Protein AF-A0AAN8FL76-F1 (afdb_monomer)

Sequence (110 aa):
MSPMDFIDSLTLDAPRERVYRRVLKEKELKHMLKQTPSFRSGNKELFRSLDQNGIISYSEYIFLLTLITKSKSSFKIAFLMFDGDDNGKIDKNEFLLVCILVITLSCLHL

Solvent-accessible surface area (backbone atoms only — not comparable to full-atom values): 6835 Å² total; per-residue (Å²): 82,25,40,40,55,54,51,46,69,76,76,41,98,62,84,78,90,68,97,67,86,89,83,83,50,72,70,56,52,55,51,31,65,69,65,58,74,62,85,86,66,83,52,95,54,50,47,72,75,40,26,78,54,42,80,43,53,75,69,55,47,55,51,51,55,54,56,73,72,50,52,76,69,56,47,55,53,50,49,63,71,47,27,84,82,72,77,86,58,72,50,75,67,42,49,50,51,49,53,54,51,51,52,56,55,56,64,71,77,107

pLDDT: mean 82.65, std 11.13, range [40.94, 95.5]

Nearest PDB structures (foldseek):
  6agi-assembly1_A  TM=8.827E-01  e=4.655E-05  Homo sapiens
  6agj-assembly1_B-2  TM=9.012E-01  e=9.628E-05  Homo sapiens
  6agh-assembly1_A  TM=8.109E-01  e=2.248E-04  Homo sapiens
  6le5-assembly1_B  TM=7.933E-01  e=3.435E-04  Homo sapiens
  6xqn-assembly1_J  TM=7.642E-01  e=3.877E-04  Homo sapiens

Structure (mmCIF, N/CA/C/O backbone):
data_AF-A0AAN8FL76-F1
#
_entry.id   AF-A0AAN8FL76-F1
#
loop_
_atom_site.group_PDB
_atom_site.id
_atom_site.type_symbol
_atom_site.label_atom_id
_atom_site.label_alt_id
_atom_site.label_comp_id
_atom_site.label_asym_id
_atom_site.label_entity_id
_atom_site.label_seq_id
_atom_site.pdbx_PDB_ins_code
_atom_site.Cartn_x
_atom_site.Cartn_y
_atom_site.Cartn_z
_atom_site.occupancy
_atom_site.B_iso_or_equiv
_atom_site.auth_seq_id
_atom_site.auth_comp_id
_atom_site.auth_asym_id
_atom_site.auth_atom_id
_atom_site.pdbx_PDB_model_num
ATOM 1 N N . MET A 1 1 ? 6.815 2.321 -7.746 1.00 90.31 1 MET A N 1
ATOM 2 C CA . MET A 1 1 ? 7.462 1.111 -7.194 1.00 90.31 1 MET A CA 1
ATOM 3 C C . MET A 1 1 ? 6.513 -0.062 -7.374 1.00 90.31 1 MET A C 1
ATOM 5 O O . MET A 1 1 ? 5.326 0.190 -7.561 1.00 90.31 1 MET A O 1
ATOM 9 N N . SER A 1 2 ? 6.999 -1.297 -7.366 1.00 93.00 2 SER A N 1
ATOM 10 C CA . SER A 1 2 ? 6.141 -2.485 -7.322 1.00 93.00 2 SER A CA 1
ATOM 11 C C . SER A 1 2 ? 5.759 -2.867 -5.879 1.00 93.00 2 SER A C 1
ATOM 13 O O . SER A 1 2 ? 6.371 -2.370 -4.931 1.00 93.00 2 SER A O 1
ATOM 15 N N . PRO A 1 3 ? 4.759 -3.742 -5.677 1.00 93.81 3 PRO A N 1
ATOM 16 C CA . PRO A 1 3 ? 4.463 -4.330 -4.369 1.00 93.81 3 PRO A CA 1
ATOM 17 C C . PRO A 1 3 ? 5.663 -5.019 -3.714 1.00 93.81 3 PRO A C 1
ATOM 19 O O . PRO A 1 3 ? 5.846 -4.892 -2.504 1.00 93.81 3 PRO A O 1
ATOM 22 N N . MET A 1 4 ? 6.512 -5.689 -4.495 1.00 92.69 4 MET A N 1
ATOM 23 C CA . MET A 1 4 ? 7.739 -6.280 -3.965 1.00 92.69 4 MET A CA 1
ATOM 24 C C . MET A 1 4 ? 8.763 -5.217 -3.556 1.00 92.69 4 MET A C 1
ATOM 26 O O . MET A 1 4 ? 9.357 -5.336 -2.490 1.00 92.69 4 MET A O 1
ATOM 30 N N . ASP A 1 5 ? 8.913 -4.139 -4.336 1.00 92.50 5 ASP A N 1
ATOM 31 C CA . ASP A 1 5 ? 9.781 -3.015 -3.956 1.00 92.50 5 ASP A CA 1
ATOM 32 C C . ASP A 1 5 ? 9.355 -2.397 -2.613 1.00 92.50 5 ASP A C 1
ATOM 34 O O . ASP A 1 5 ? 10.202 -1.959 -1.836 1.00 92.50 5 ASP A O 1
ATOM 38 N N . PHE A 1 6 ? 8.045 -2.355 -2.339 1.00 93.50 6 PHE A N 1
ATOM 39 C CA . PHE A 1 6 ? 7.517 -1.889 -1.059 1.00 93.50 6 PHE A CA 1
ATOM 40 C C . PHE A 1 6 ? 7.923 -2.809 0.096 1.00 93.50 6 PHE A C 1
ATOM 42 O O . PHE A 1 6 ? 8.400 -2.318 1.115 1.00 93.50 6 PHE A O 1
ATOM 49 N N . ILE A 1 7 ? 7.786 -4.130 -0.064 1.00 93.00 7 ILE A N 1
ATOM 50 C CA . ILE A 1 7 ? 8.234 -5.095 0.953 1.00 93.00 7 ILE A CA 1
ATOM 51 C C . ILE A 1 7 ? 9.736 -4.942 1.193 1.00 93.00 7 ILE A C 1
ATOM 53 O O . ILE A 1 7 ? 10.146 -4.759 2.337 1.00 93.00 7 ILE A O 1
ATOM 57 N N . ASP A 1 8 ? 10.532 -4.941 0.121 1.00 92.94 8 ASP A N 1
ATOM 58 C CA . ASP A 1 8 ? 11.986 -4.800 0.193 1.00 92.94 8 ASP A CA 1
ATOM 59 C C . ASP A 1 8 ? 12.389 -3.523 0.946 1.00 92.94 8 ASP A C 1
ATOM 61 O O . ASP A 1 8 ? 13.305 -3.565 1.761 1.00 92.94 8 ASP A O 1
ATOM 65 N N . SER A 1 9 ? 11.669 -2.411 0.747 1.00 92.31 9 SER A N 1
ATOM 66 C CA . SER A 1 9 ? 11.934 -1.144 1.448 1.00 92.31 9 SER A CA 1
ATOM 67 C C . SER A 1 9 ? 11.698 -1.184 2.962 1.00 92.31 9 SER A C 1
ATOM 69 O O . SER A 1 9 ? 12.218 -0.333 3.677 1.00 92.31 9 SER A O 1
ATOM 71 N N . LEU A 1 10 ? 10.912 -2.149 3.452 1.00 91.25 10 LEU A N 1
ATOM 72 C CA . LEU A 1 10 ? 10.626 -2.332 4.877 1.00 91.25 10 LEU A CA 1
ATOM 73 C C . LEU A 1 10 ? 11.498 -3.411 5.520 1.00 91.25 10 LEU A C 1
ATOM 75 O O . LEU A 1 10 ? 11.669 -3.407 6.737 1.00 91.25 10 LEU A O 1
ATOM 79 N N . THR A 1 11 ? 11.979 -4.374 4.732 1.00 91.81 11 THR A N 1
ATOM 80 C CA . THR A 1 11 ? 12.653 -5.573 5.253 1.00 91.81 11 THR A CA 1
ATOM 81 C C . THR A 1 11 ? 14.151 -5.611 4.997 1.00 91.81 11 THR A C 1
ATOM 83 O O . THR A 1 11 ? 14.833 -6.416 5.624 1.00 91.81 11 THR A O 1
ATOM 86 N N . LEU A 1 12 ? 14.660 -4.812 4.059 1.00 91.50 12 LEU A N 1
ATOM 87 C CA . LEU A 1 12 ? 16.076 -4.785 3.702 1.00 91.50 12 LEU A CA 1
ATOM 88 C C . LEU A 1 12 ? 16.699 -3.453 4.121 1.00 91.50 12 LEU A C 1
ATOM 90 O O . LEU A 1 12 ? 16.124 -2.394 3.884 1.00 91.50 12 LEU A O 1
ATOM 94 N N . ASP A 1 13 ? 17.917 -3.508 4.658 1.00 87.06 13 ASP A N 1
ATOM 95 C CA . ASP A 1 13 ? 18.682 -2.309 5.030 1.00 87.06 13 ASP A CA 1
ATOM 96 C C . ASP A 1 13 ? 19.174 -1.520 3.804 1.00 87.06 13 ASP A C 1
ATOM 98 O O . ASP A 1 13 ? 19.440 -0.321 3.880 1.00 87.06 13 ASP A O 1
ATOM 102 N N . ALA A 1 14 ? 19.300 -2.192 2.656 1.00 84.81 14 ALA A N 1
ATOM 103 C CA . ALA A 1 14 ? 19.734 -1.606 1.396 1.00 84.81 14 ALA A CA 1
ATOM 104 C C . ALA A 1 14 ? 18.934 -2.179 0.213 1.00 84.81 14 ALA A C 1
ATOM 106 O O . ALA A 1 14 ? 18.544 -3.352 0.232 1.00 84.81 14 ALA A O 1
ATOM 107 N N . PRO A 1 15 ? 18.693 -1.381 -0.845 1.00 80.75 15 PRO A N 1
ATOM 108 C CA . PRO A 1 15 ? 17.979 -1.851 -2.022 1.00 80.75 15 PRO A CA 1
ATOM 109 C C . PRO A 1 15 ? 18.770 -2.946 -2.741 1.00 80.75 15 PRO A C 1
ATOM 111 O O . PRO A 1 15 ? 19.988 -2.857 -2.894 1.00 80.75 15 PRO A O 1
ATOM 114 N N . ARG A 1 16 ? 18.059 -3.954 -3.255 1.00 80.31 16 ARG A N 1
ATOM 115 C CA . ARG A 1 16 ? 18.657 -4.977 -4.120 1.00 80.31 16 ARG A CA 1
ATOM 116 C C . ARG A 1 16 ? 19.253 -4.323 -5.364 1.00 80.31 16 ARG A C 1
ATOM 118 O O . ARG A 1 16 ? 18.618 -3.456 -5.974 1.00 80.31 16 ARG A O 1
ATOM 125 N N . GLU A 1 17 ? 20.437 -4.773 -5.768 1.00 79.69 17 GLU A N 1
ATOM 126 C CA . GLU A 1 17 ? 21.039 -4.342 -7.026 1.00 79.69 17 GLU A CA 1
ATOM 127 C C . GLU A 1 17 ? 20.085 -4.643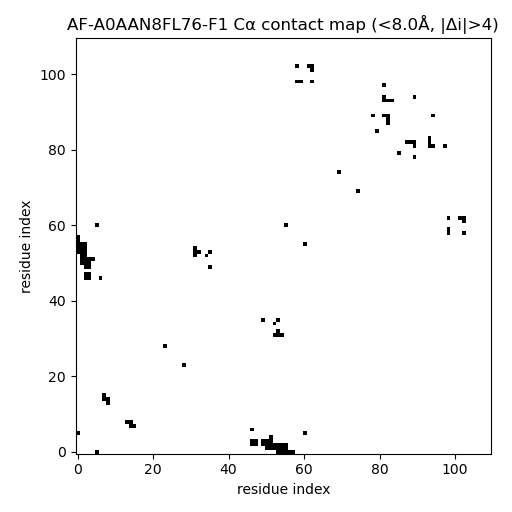 -8.186 1.00 79.69 17 GLU A C 1
ATOM 129 O O . GLU A 1 17 ? 19.683 -5.787 -8.418 1.00 79.69 17 GLU A O 1
ATOM 134 N N . ARG A 1 18 ? 19.686 -3.593 -8.909 1.00 75.56 18 ARG A N 1
ATOM 135 C CA . ARG A 1 18 ? 18.857 -3.725 -10.106 1.00 75.56 18 ARG A CA 1
ATOM 136 C C . ARG A 1 18 ? 19.731 -3.537 -11.330 1.00 75.56 18 ARG A C 1
ATOM 138 O O . ARG A 1 18 ? 20.314 -2.475 -11.516 1.00 75.56 18 ARG A O 1
ATOM 145 N N . VAL A 1 19 ? 19.734 -4.542 -12.200 1.00 74.19 19 VAL A N 1
ATOM 146 C CA . VAL A 1 19 ? 20.460 -4.493 -13.477 1.00 74.19 19 VAL A CA 1
ATOM 147 C C . VAL A 1 19 ? 19.862 -3.427 -14.413 1.00 74.19 19 VAL A C 1
ATOM 149 O O . VAL A 1 19 ? 20.582 -2.825 -15.203 1.00 74.19 19 VAL A O 1
ATOM 152 N N . TYR A 1 20 ? 18.554 -3.147 -14.319 1.00 79.31 20 TYR A N 1
ATOM 153 C CA . TYR A 1 20 ? 17.871 -2.148 -15.150 1.00 79.31 20 TYR A CA 1
ATOM 154 C C . TYR A 1 20 ? 16.604 -1.582 -14.495 1.00 79.31 20 TYR A C 1
ATOM 156 O O . TYR A 1 20 ? 15.892 -2.263 -13.754 1.00 79.31 20 TYR A O 1
ATOM 164 N N . ARG A 1 21 ? 16.278 -0.324 -14.827 1.00 84.38 21 ARG A N 1
ATOM 165 C CA . ARG A 1 21 ? 14.978 0.290 -14.519 1.00 84.38 21 ARG A CA 1
ATOM 166 C C . ARG A 1 21 ? 13.969 -0.083 -15.604 1.00 84.38 21 ARG A C 1
ATOM 168 O O . ARG A 1 21 ? 14.187 0.205 -16.778 1.00 84.38 21 ARG A O 1
ATOM 175 N N . ARG A 1 22 ? 12.837 -0.672 -15.214 1.00 85.19 22 ARG A N 1
ATOM 176 C CA . ARG A 1 22 ? 11.737 -0.965 -16.144 1.00 85.19 22 ARG A CA 1
ATOM 177 C C . ARG A 1 22 ? 11.030 0.329 -16.561 1.00 85.19 22 ARG A C 1
ATOM 179 O O . ARG A 1 22 ? 10.602 1.103 -15.706 1.00 85.19 22 ARG A O 1
ATOM 186 N N . VAL A 1 23 ? 10.869 0.535 -17.866 1.00 89.94 23 VAL A N 1
ATOM 187 C CA . VAL A 1 23 ? 10.006 1.581 -18.437 1.00 89.94 23 VAL A CA 1
ATOM 188 C C . VAL A 1 23 ? 8.693 0.922 -18.848 1.00 89.94 23 VAL A C 1
ATOM 190 O O . VAL A 1 23 ? 8.698 0.025 -19.685 1.00 89.94 23 VAL A O 1
ATOM 193 N N . LEU A 1 24 ? 7.585 1.333 -18.229 1.00 91.44 24 LEU A N 1
ATOM 194 C CA . LEU A 1 24 ? 6.270 0.732 -18.457 1.00 91.44 24 LEU A CA 1
ATOM 195 C C . LEU A 1 24 ? 5.536 1.423 -19.603 1.00 91.44 24 LEU A C 1
ATOM 197 O O . LEU A 1 24 ? 5.400 2.647 -19.619 1.00 91.44 24 LEU A O 1
ATOM 201 N N . LYS A 1 25 ? 5.002 0.628 -20.532 1.00 95.50 25 LYS A N 1
ATOM 202 C CA . LYS A 1 25 ? 4.050 1.108 -21.542 1.00 95.50 25 LYS A CA 1
ATOM 203 C C . LYS A 1 25 ? 2.636 1.130 -20.966 1.00 95.50 25 LYS A C 1
ATOM 205 O O . LYS A 1 25 ? 2.276 0.307 -20.128 1.00 95.50 25 LYS A O 1
ATOM 210 N N . GLU A 1 26 ? 1.779 1.995 -21.505 1.00 94.56 26 GLU A N 1
ATOM 211 C CA . GLU A 1 26 ? 0.382 2.117 -21.059 1.00 94.56 26 GLU A CA 1
ATOM 212 C C . GLU A 1 26 ? -0.391 0.784 -21.124 1.00 94.56 26 GLU A C 1
ATOM 214 O O . GLU A 1 26 ? -1.200 0.477 -20.251 1.00 94.56 26 GLU A O 1
ATOM 219 N N . LYS A 1 27 ? -0.115 -0.055 -22.133 1.00 94.88 27 LYS A N 1
ATOM 220 C CA . LYS A 1 27 ? -0.728 -1.389 -22.260 1.00 94.88 27 LYS A CA 1
ATOM 221 C C . LYS A 1 27 ? -0.354 -2.318 -21.102 1.00 94.88 27 LYS A C 1
ATOM 223 O O . LYS A 1 27 ? -1.218 -3.034 -20.605 1.00 94.88 27 LYS A O 1
ATOM 228 N N . GLU A 1 28 ? 0.906 -2.294 -20.676 1.00 92.62 28 GLU A N 1
ATOM 229 C CA . GLU A 1 28 ? 1.383 -3.097 -19.544 1.00 92.62 28 GLU A CA 1
ATOM 230 C C . GLU A 1 28 ? 0.771 -2.597 -18.238 1.00 92.62 28 GLU A C 1
ATOM 232 O O . GLU A 1 28 ? 0.296 -3.397 -17.438 1.00 92.62 28 GLU A O 1
ATOM 237 N N . LEU A 1 29 ? 0.691 -1.274 -18.067 1.00 92.38 29 LEU A N 1
ATOM 238 C CA . LEU A 1 29 ? 0.032 -0.663 -16.919 1.00 92.38 29 LEU A CA 1
ATOM 239 C C . LEU A 1 29 ? -1.438 -1.100 -16.818 1.00 92.38 29 LEU A C 1
ATOM 241 O O . LEU A 1 29 ? -1.879 -1.569 -15.772 1.00 92.38 29 LEU A O 1
ATOM 245 N N . LYS A 1 30 ? -2.195 -1.019 -17.919 1.00 93.69 30 LYS A N 1
ATOM 246 C CA . LYS A 1 30 ? -3.593 -1.481 -17.959 1.00 93.69 30 LYS A CA 1
ATOM 247 C C . LYS A 1 30 ? -3.719 -2.973 -17.660 1.00 93.69 30 LYS A C 1
ATOM 249 O O . LYS A 1 30 ? -4.709 -3.385 -17.064 1.00 93.69 30 LYS A O 1
ATOM 254 N N . HIS A 1 31 ? -2.751 -3.781 -18.085 1.00 93.12 31 HIS A N 1
ATOM 255 C CA . HIS A 1 31 ? -2.734 -5.208 -17.786 1.00 93.12 31 HIS A CA 1
ATOM 256 C C . HIS A 1 31 ? -2.536 -5.470 -16.288 1.00 93.12 31 HIS A C 1
ATOM 258 O O . HIS A 1 31 ? -3.319 -6.220 -15.712 1.00 93.12 31 HIS A O 1
ATOM 264 N N . MET A 1 32 ? -1.580 -4.788 -15.651 1.00 92.38 32 MET A N 1
ATOM 265 C CA . MET A 1 32 ? -1.361 -4.874 -14.202 1.00 92.38 32 MET A CA 1
ATOM 266 C C . MET A 1 32 ? -2.613 -4.464 -13.420 1.00 92.38 32 MET A C 1
ATOM 268 O O . MET A 1 32 ? -3.055 -5.192 -12.541 1.00 92.38 32 MET A O 1
ATOM 272 N N . LEU A 1 33 ? -3.250 -3.351 -13.800 1.00 90.25 33 LEU A N 1
ATOM 273 C CA . LEU A 1 33 ? -4.474 -2.881 -13.142 1.00 90.25 33 LEU A CA 1
ATOM 274 C C . LEU A 1 33 ? -5.642 -3.873 -13.259 1.00 90.25 33 LEU A C 1
ATOM 276 O O . LEU A 1 33 ? -6.457 -3.966 -12.346 1.00 90.25 33 LEU A O 1
ATOM 280 N N . LYS A 1 34 ? -5.732 -4.625 -14.363 1.00 89.69 34 LYS A N 1
ATOM 281 C CA . LYS A 1 34 ? -6.753 -5.673 -14.542 1.00 89.69 34 LYS A CA 1
ATOM 282 C C . LYS A 1 34 ? -6.509 -6.907 -13.674 1.00 89.69 34 LYS A C 1
ATOM 284 O O . LYS A 1 34 ? -7.454 -7.642 -13.413 1.00 89.69 34 LYS A O 1
ATOM 289 N N . GLN A 1 35 ? -5.263 -7.158 -13.283 1.00 87.75 35 GLN A N 1
ATOM 290 C CA . GLN A 1 35 ? -4.887 -8.296 -12.443 1.00 87.75 35 GLN A CA 1
ATOM 291 C C . GLN A 1 35 ? -5.035 -8.008 -10.947 1.00 87.75 35 GLN A C 1
ATOM 293 O O . GLN A 1 35 ? -4.952 -8.940 -10.149 1.00 87.75 35 GLN A O 1
ATOM 298 N N . THR A 1 36 ? -5.282 -6.752 -10.560 1.00 88.44 36 THR A N 1
ATOM 299 C CA . THR A 1 36 ? -5.523 -6.382 -9.166 1.00 88.44 36 THR A CA 1
ATOM 300 C C . THR A 1 36 ? -6.707 -7.183 -8.607 1.00 88.44 36 THR A C 1
ATOM 302 O O . THR A 1 36 ? -7.824 -7.067 -9.123 1.00 88.44 36 THR A O 1
ATOM 305 N N . PRO A 1 37 ? -6.499 -8.004 -7.563 1.00 86.12 37 PRO A N 1
ATOM 306 C CA . PRO A 1 37 ? -7.556 -8.831 -7.002 1.00 86.12 37 PRO A CA 1
ATOM 307 C C . PRO A 1 37 ? -8.642 -7.971 -6.352 1.00 86.12 37 PRO A C 1
ATOM 309 O O . PRO A 1 37 ? -8.400 -6.854 -5.891 1.00 86.12 37 PRO A O 1
ATOM 312 N N . SER A 1 38 ? -9.862 -8.507 -6.287 1.00 81.00 38 SER A N 1
ATOM 313 C CA . SER A 1 38 ? -10.972 -7.793 -5.652 1.00 81.00 38 SER A CA 1
ATOM 314 C C . SER A 1 38 ? -10.727 -7.594 -4.151 1.00 81.00 38 SER A C 1
ATOM 316 O O . SER A 1 38 ? -10.215 -8.485 -3.469 1.00 81.00 38 SER A O 1
ATOM 318 N N . PHE A 1 39 ? -11.192 -6.459 -3.623 1.00 70.06 39 PHE A N 1
ATOM 319 C CA . PHE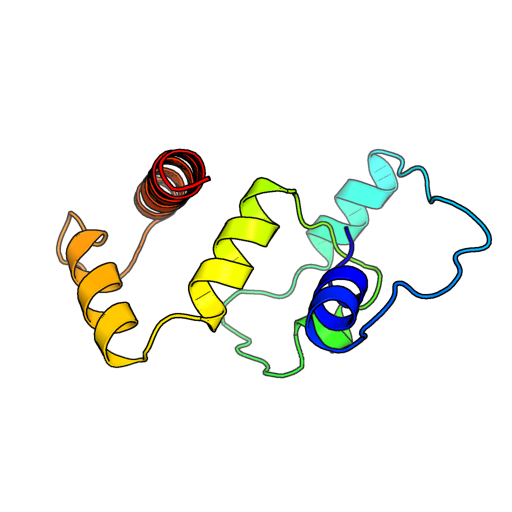 A 1 39 ? -11.059 -6.058 -2.215 1.00 70.06 39 PHE A CA 1
ATOM 320 C C . PHE A 1 39 ? -11.549 -7.109 -1.199 1.00 70.06 39 PHE A C 1
ATOM 322 O O . PHE A 1 39 ? -11.077 -7.156 -0.068 1.00 70.06 39 PHE A O 1
ATOM 329 N N . ARG A 1 40 ? -12.483 -7.986 -1.590 1.00 65.31 40 ARG A N 1
ATOM 330 C CA . ARG A 1 40 ? -13.072 -9.000 -0.697 1.00 65.31 40 ARG A CA 1
ATOM 331 C C . ARG A 1 40 ? -12.157 -10.195 -0.425 1.00 65.31 40 ARG A C 1
ATOM 333 O O . ARG A 1 40 ? -12.433 -10.972 0.482 1.00 65.31 40 ARG A O 1
ATOM 340 N N . SER A 1 41 ? -11.069 -10.339 -1.177 1.00 62.59 41 SER A N 1
ATOM 341 C CA . SER A 1 41 ? -10.069 -11.381 -0.962 1.00 62.59 41 SER A CA 1
ATOM 342 C C . SER A 1 41 ? -8.963 -10.850 -0.052 1.00 62.59 41 SER A C 1
ATOM 344 O O . SER A 1 41 ? -7.844 -10.610 -0.503 1.00 62.59 41 SER A O 1
ATOM 346 N N . GLY A 1 42 ? -9.286 -10.630 1.226 1.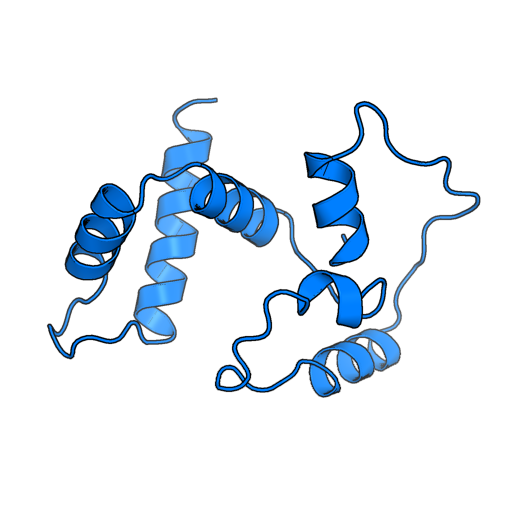00 63.34 42 GLY A N 1
ATOM 347 C CA . GLY A 1 42 ? -8.323 -10.224 2.252 1.00 63.34 42 GLY A CA 1
ATOM 348 C C . GLY A 1 42 ? -7.258 -11.299 2.471 1.00 63.34 42 GLY A C 1
ATOM 349 O O . GLY A 1 42 ? -7.364 -12.111 3.386 1.00 63.34 42 GLY A O 1
ATOM 350 N N . ASN A 1 43 ? -6.245 -11.327 1.607 1.00 77.62 43 ASN A N 1
ATOM 351 C CA . ASN A 1 43 ? -5.131 -12.258 1.672 1.00 77.62 43 ASN A CA 1
ATOM 352 C C . ASN A 1 43 ? -3.909 -11.548 2.267 1.00 77.62 43 ASN A C 1
ATOM 354 O O . ASN A 1 43 ? -3.463 -10.527 1.748 1.00 77.62 43 ASN A O 1
ATOM 358 N N . LYS A 1 44 ? -3.338 -12.116 3.334 1.00 83.44 44 LYS A N 1
ATOM 359 C CA . LYS A 1 44 ? -2.097 -11.622 3.956 1.00 83.44 44 LYS A CA 1
ATOM 360 C C . LYS A 1 44 ? -0.908 -11.654 2.991 1.00 83.44 44 LYS A C 1
ATOM 362 O O . LYS A 1 44 ? 0.019 -10.868 3.134 1.00 83.44 44 LYS A O 1
ATOM 367 N N . GLU A 1 45 ? -0.982 -12.506 1.974 1.00 87.19 45 GLU A N 1
ATOM 368 C CA . GLU A 1 45 ? 0.029 -12.662 0.933 1.00 87.19 45 GLU A CA 1
ATOM 369 C C . GLU A 1 45 ? -0.206 -11.750 -0.280 1.00 87.19 45 GLU A C 1
ATOM 371 O O . GLU A 1 45 ? 0.467 -11.916 -1.290 1.00 87.19 45 GLU A O 1
ATOM 376 N N . LEU A 1 46 ? -1.132 -10.780 -0.215 1.00 89.75 46 LEU A N 1
ATOM 377 C CA . LEU A 1 46 ? -1.494 -9.921 -1.352 1.00 89.75 46 LEU A CA 1
ATOM 378 C C . LEU A 1 46 ? -0.267 -9.321 -2.055 1.00 89.75 46 LEU A C 1
ATOM 380 O O . LEU A 1 46 ? -0.076 -9.537 -3.250 1.00 89.75 46 LEU A O 1
ATOM 384 N N . PHE A 1 47 ? 0.592 -8.617 -1.314 1.00 91.06 47 PHE A N 1
ATOM 385 C CA . PHE A 1 47 ? 1.764 -7.952 -1.892 1.00 91.06 47 PHE A CA 1
ATOM 386 C C . PHE A 1 47 ? 2.785 -8.961 -2.436 1.00 91.06 47 PHE A C 1
ATOM 388 O O . PHE A 1 47 ? 3.355 -8.726 -3.498 1.00 91.06 47 PHE A O 1
ATOM 395 N N . ARG A 1 48 ? 2.954 -10.116 -1.773 1.00 91.31 48 ARG A N 1
ATOM 396 C CA . ARG A 1 48 ? 3.835 -11.196 -2.251 1.00 91.31 48 ARG A CA 1
ATOM 397 C C . ARG A 1 48 ? 3.296 -11.868 -3.514 1.00 91.31 48 ARG A C 1
ATOM 399 O O . ARG A 1 48 ? 4.072 -12.239 -4.380 1.00 91.31 48 ARG A O 1
ATOM 406 N N . SER A 1 49 ? 1.976 -11.999 -3.634 1.00 90.25 49 SER A N 1
ATOM 407 C CA . SER A 1 49 ? 1.323 -12.593 -4.805 1.00 90.25 49 SER A CA 1
ATOM 408 C C . SER A 1 49 ? 1.346 -11.679 -6.031 1.00 90.25 49 SER A C 1
ATOM 410 O O . SER A 1 49 ? 1.405 -12.170 -7.156 1.00 90.25 49 SER A O 1
ATOM 412 N N . LEU A 1 50 ? 1.311 -10.358 -5.819 1.00 91.12 50 LEU A N 1
ATOM 413 C CA . LEU A 1 50 ? 1.449 -9.380 -6.894 1.00 91.12 50 LEU A CA 1
ATOM 414 C C . LEU A 1 50 ? 2.907 -9.230 -7.337 1.00 91.12 50 LEU A C 1
ATOM 416 O O . LEU A 1 50 ? 3.139 -8.996 -8.517 1.00 91.12 50 LEU A O 1
ATOM 420 N N . ASP A 1 51 ? 3.876 -9.383 -6.430 1.00 91.44 51 ASP A N 1
ATOM 421 C CA . ASP A 1 51 ? 5.315 -9.292 -6.712 1.00 91.44 51 ASP A CA 1
ATOM 422 C C . ASP A 1 51 ? 5.667 -8.021 -7.521 1.00 91.44 51 ASP A C 1
ATOM 424 O O . ASP A 1 51 ? 5.508 -6.900 -7.027 1.00 91.44 51 ASP A O 1
ATOM 428 N N . GLN A 1 52 ? 6.092 -8.164 -8.782 1.00 90.69 52 GLN A N 1
ATOM 429 C CA . GLN A 1 52 ? 6.413 -7.056 -9.690 1.00 90.69 52 GLN A CA 1
ATOM 430 C C . GLN A 1 52 ? 5.209 -6.562 -10.522 1.00 90.69 52 GLN A C 1
ATOM 432 O O . GLN A 1 52 ? 5.326 -5.592 -11.277 1.00 90.69 52 GLN A O 1
ATOM 437 N N . ASN A 1 53 ? 4.049 -7.211 -10.406 1.00 91.06 53 ASN A N 1
ATOM 438 C CA . ASN A 1 53 ? 2.818 -6.932 -11.151 1.00 91.06 53 ASN A CA 1
ATOM 439 C C . ASN A 1 53 ? 1.895 -5.982 -10.384 1.00 91.06 53 ASN A C 1
ATOM 441 O O . ASN A 1 53 ? 0.754 -6.295 -10.055 1.00 91.06 53 ASN A O 1
ATOM 445 N N . GLY A 1 54 ? 2.397 -4.784 -10.118 1.00 92.19 54 GLY A N 1
ATOM 446 C CA . GLY A 1 54 ? 1.620 -3.717 -9.515 1.00 92.19 54 GLY A CA 1
ATOM 447 C C . GLY A 1 54 ? 2.382 -2.407 -9.551 1.00 92.19 54 GLY A C 1
ATOM 448 O O . GLY A 1 54 ? 3.598 -2.378 -9.751 1.00 92.19 54 GLY A O 1
ATOM 449 N N . ILE A 1 55 ? 1.653 -1.319 -9.345 1.00 93.44 55 ILE A N 1
ATOM 450 C CA . ILE A 1 55 ? 2.234 0.009 -9.216 1.00 93.44 55 ILE A CA 1
ATOM 451 C C . ILE A 1 55 ? 1.782 0.636 -7.906 1.00 93.44 55 ILE A C 1
ATOM 453 O O . ILE A 1 55 ? 0.614 0.582 -7.545 1.00 93.44 55 ILE A O 1
ATOM 457 N N . ILE A 1 56 ? 2.744 1.220 -7.208 1.00 93.19 56 ILE A N 1
ATOM 458 C CA . ILE A 1 56 ? 2.552 2.025 -6.012 1.00 93.19 56 ILE A CA 1
ATOM 459 C C . ILE A 1 56 ? 3.257 3.355 -6.281 1.00 93.19 56 ILE A C 1
ATOM 461 O O . ILE A 1 56 ? 4.453 3.404 -6.619 1.00 93.19 56 ILE A O 1
ATOM 465 N N . SER A 1 57 ? 2.488 4.431 -6.210 1.00 91.56 57 SER A N 1
ATOM 466 C CA . SER A 1 57 ? 2.949 5.811 -6.301 1.00 91.56 57 SER A CA 1
ATOM 467 C C . SER A 1 57 ? 3.620 6.256 -5.000 1.00 91.56 57 SER A C 1
ATOM 469 O O . SER A 1 57 ? 3.539 5.595 -3.966 1.00 91.56 57 SER A O 1
ATOM 471 N N . TYR A 1 58 ? 4.317 7.389 -5.042 1.00 88.94 58 TYR A N 1
ATOM 472 C CA . TYR A 1 58 ? 4.988 7.924 -3.857 1.00 88.94 58 TYR A CA 1
ATOM 473 C C . TYR A 1 58 ? 4.000 8.293 -2.737 1.00 88.94 58 TYR A C 1
ATOM 475 O O . TYR A 1 58 ? 4.248 7.999 -1.572 1.00 88.94 58 TYR A O 1
ATOM 483 N N . SER A 1 59 ? 2.853 8.875 -3.084 1.00 84.75 59 SER A N 1
ATOM 484 C CA . SER A 1 59 ? 1.794 9.182 -2.119 1.00 84.75 59 SER A CA 1
ATOM 485 C C . SER A 1 59 ? 1.222 7.919 -1.475 1.00 84.75 59 SER A C 1
ATOM 487 O O . SER A 1 59 ? 1.070 7.866 -0.257 1.00 84.75 59 SER A O 1
ATOM 489 N N . GLU A 1 60 ? 0.955 6.882 -2.273 1.00 88.62 60 GLU A N 1
ATOM 490 C CA . GLU A 1 60 ? 0.480 5.589 -1.764 1.00 88.62 60 GLU A CA 1
ATOM 491 C C . GLU A 1 60 ? 1.515 4.926 -0.850 1.00 88.62 60 GLU A C 1
ATOM 493 O O . GLU A 1 60 ? 1.151 4.345 0.166 1.00 88.62 60 GLU A O 1
ATOM 498 N N . TYR A 1 61 ? 2.806 5.060 -1.155 1.00 91.12 61 TYR A N 1
ATOM 499 C CA . TYR A 1 61 ? 3.882 4.571 -0.296 1.00 91.12 61 TYR A CA 1
ATOM 500 C C . TYR A 1 61 ? 3.870 5.212 1.094 1.00 91.12 61 TYR A C 1
ATOM 502 O O . TYR A 1 61 ? 3.854 4.497 2.095 1.00 91.12 61 TYR A O 1
ATOM 510 N N . ILE A 1 62 ? 3.837 6.547 1.168 1.00 87.62 62 ILE A N 1
ATOM 511 C CA . ILE A 1 62 ? 3.791 7.263 2.451 1.00 87.62 62 ILE A CA 1
ATOM 512 C C . ILE A 1 62 ? 2.515 6.908 3.215 1.00 87.62 62 ILE A C 1
ATOM 514 O O . ILE A 1 62 ? 2.562 6.692 4.428 1.00 87.62 62 ILE A O 1
ATOM 518 N N . PHE A 1 63 ? 1.389 6.776 2.510 1.00 84.19 63 PHE A N 1
ATOM 519 C CA . PHE A 1 63 ? 0.137 6.325 3.104 1.00 84.19 63 PHE A CA 1
ATOM 520 C C . PHE A 1 63 ? 0.272 4.928 3.725 1.00 84.19 63 PHE A C 1
ATOM 522 O O . PHE A 1 63 ? -0.045 4.761 4.899 1.00 84.19 63 PHE A O 1
ATOM 529 N N . LEU A 1 64 ? 0.793 3.943 2.987 1.00 88.56 64 LEU A N 1
ATOM 530 C CA . LEU A 1 64 ? 0.988 2.572 3.473 1.00 88.56 64 L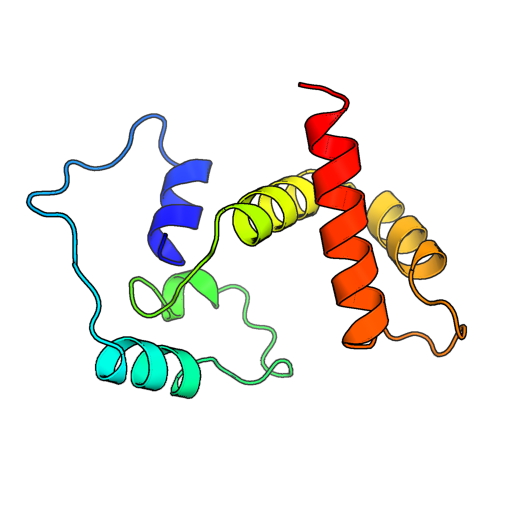EU A CA 1
ATOM 531 C C . LEU A 1 64 ? 1.993 2.494 4.631 1.00 88.56 64 LEU A C 1
ATOM 533 O O . LEU A 1 64 ? 1.760 1.768 5.596 1.00 88.56 64 LEU A O 1
ATOM 537 N N . LEU A 1 65 ? 3.085 3.259 4.575 1.00 88.38 65 LEU A N 1
ATOM 538 C CA . LEU A 1 65 ? 4.066 3.343 5.658 1.00 88.38 65 LEU A CA 1
ATOM 539 C C . LEU A 1 65 ? 3.436 3.917 6.935 1.00 88.38 65 LEU A C 1
ATOM 541 O O . LEU A 1 65 ? 3.585 3.368 8.029 1.00 88.38 65 LEU A O 1
ATOM 545 N N . THR A 1 66 ? 2.664 4.993 6.785 1.00 84.38 66 THR A N 1
ATOM 546 C CA . THR A 1 66 ? 1.879 5.570 7.880 1.00 84.38 66 THR A CA 1
ATOM 547 C C . THR A 1 66 ? 0.886 4.547 8.419 1.00 84.38 66 THR A C 1
ATOM 549 O O . THR A 1 66 ? 0.769 4.391 9.626 1.00 84.38 66 THR A O 1
ATOM 552 N N . LEU A 1 67 ? 0.215 3.796 7.545 1.00 82.88 67 LEU A N 1
ATOM 553 C CA . LEU A 1 67 ? -0.752 2.768 7.919 1.00 82.88 67 LEU A CA 1
ATOM 554 C C . LEU A 1 67 ? -0.108 1.695 8.811 1.00 82.88 67 LEU A C 1
ATOM 556 O O . LEU A 1 67 ? -0.614 1.398 9.888 1.00 82.88 67 LEU A O 1
ATOM 560 N N . ILE A 1 68 ? 1.043 1.154 8.406 1.00 83.44 68 ILE A N 1
ATOM 561 C CA . ILE A 1 68 ? 1.728 0.067 9.126 1.00 83.44 68 ILE A CA 1
ATOM 562 C C . ILE A 1 68 ? 2.258 0.521 10.496 1.00 83.44 68 ILE A C 1
ATOM 564 O O . ILE A 1 68 ? 2.327 -0.282 11.425 1.00 83.44 68 ILE A O 1
ATOM 568 N N . THR A 1 69 ? 2.595 1.803 10.654 1.00 81.44 69 THR A N 1
ATOM 569 C CA . THR A 1 69 ? 3.133 2.352 11.912 1.00 81.44 69 THR A CA 1
ATOM 570 C C . THR A 1 69 ? 2.059 2.750 12.932 1.00 81.44 69 THR A C 1
ATOM 572 O O . THR A 1 69 ? 2.388 3.050 14.082 1.00 81.44 69 THR A O 1
ATOM 575 N N . LYS A 1 70 ? 0.766 2.742 12.573 1.00 78.38 70 LYS A N 1
ATOM 576 C CA . LYS A 1 70 ? -0.323 3.082 13.506 1.00 78.38 70 LYS A CA 1
ATOM 577 C C . LYS A 1 70 ? -0.749 1.886 14.356 1.00 78.38 70 LYS A C 1
ATOM 579 O O . LYS A 1 70 ? -0.875 0.756 13.893 1.00 78.38 70 LYS A O 1
ATOM 584 N N . SER A 1 71 ? -1.054 2.156 15.626 1.00 81.94 71 SER A N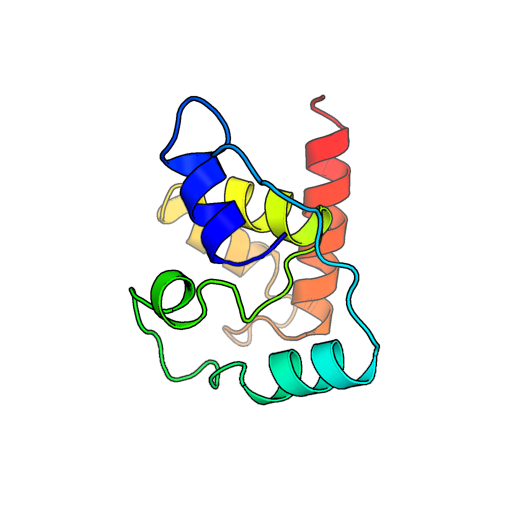 1
ATOM 585 C CA . SER A 1 71 ? -1.639 1.154 16.522 1.00 81.94 71 SER A CA 1
ATOM 586 C C . SER A 1 71 ? -3.075 0.807 16.106 1.00 81.94 71 SER A C 1
ATOM 588 O O . SER A 1 71 ? -3.798 1.660 15.588 1.00 81.94 71 SER A O 1
ATOM 590 N N . LYS A 1 72 ? -3.541 -0.415 16.405 1.00 78.06 72 LYS A N 1
ATOM 591 C CA . LYS A 1 72 ? -4.924 -0.852 16.115 1.00 78.06 72 LYS A CA 1
ATOM 592 C C . LYS A 1 72 ? -5.993 0.094 16.686 1.00 78.06 72 LYS A C 1
ATOM 594 O O . LYS A 1 72 ? -7.027 0.299 16.058 1.00 78.06 72 LYS A O 1
ATOM 599 N N . SER A 1 73 ? -5.747 0.692 17.851 1.00 81.12 73 SER A N 1
ATOM 600 C CA . SER A 1 73 ? -6.664 1.664 18.460 1.00 81.12 73 SER A CA 1
ATOM 601 C C . SER A 1 73 ? -6.692 2.979 17.678 1.00 81.12 73 SER A C 1
ATOM 603 O O . SER A 1 73 ? -7.763 3.530 17.436 1.00 81.12 73 SER A O 1
ATOM 605 N N . SER A 1 74 ? -5.529 3.442 17.210 1.00 76.06 74 SER A N 1
ATOM 606 C CA . SER A 1 74 ? -5.414 4.628 16.353 1.00 76.06 74 SER A CA 1
ATOM 607 C C . SER A 1 74 ? -6.113 4.435 15.006 1.00 76.06 74 SER A C 1
ATOM 609 O O . SER A 1 74 ? -6.700 5.382 14.497 1.00 76.06 74 SER A O 1
ATOM 611 N N . PHE A 1 75 ? -6.111 3.215 14.458 1.00 78.06 75 PHE A N 1
ATOM 612 C CA . PHE A 1 75 ? -6.877 2.882 13.252 1.00 78.06 75 PHE A CA 1
ATOM 613 C C . PHE A 1 75 ? -8.375 3.071 13.434 1.00 78.06 75 PHE A C 1
ATOM 615 O O . PHE A 1 75 ? -9.023 3.638 12.562 1.00 78.06 75 PHE A O 1
ATOM 622 N N . LYS A 1 76 ? -8.928 2.608 14.559 1.00 79.19 76 LYS A N 1
ATOM 623 C CA . LYS A 1 76 ? -10.362 2.744 14.824 1.00 79.19 76 LYS A CA 1
ATOM 624 C C . LYS A 1 76 ? -10.767 4.212 14.947 1.00 79.19 76 LYS A C 1
ATOM 626 O O . LYS A 1 76 ? -11.793 4.602 14.411 1.00 79.19 76 LYS A O 1
ATOM 631 N N . ILE A 1 77 ? -9.937 5.020 15.606 1.00 80.50 77 ILE A N 1
ATOM 632 C CA . ILE A 1 77 ? -10.161 6.466 15.735 1.00 80.50 77 ILE A CA 1
ATOM 633 C C . ILE A 1 77 ? -10.059 7.155 14.371 1.00 80.50 77 ILE A C 1
ATOM 635 O O . ILE A 1 77 ? -10.925 7.950 14.033 1.00 80.50 77 ILE A O 1
ATOM 639 N N . ALA A 1 78 ? -9.041 6.827 13.570 1.00 76.75 78 ALA A N 1
ATOM 640 C CA . ALA A 1 78 ? -8.898 7.375 12.225 1.00 76.75 78 ALA A CA 1
ATOM 641 C C . ALA A 1 78 ? -10.090 6.997 11.333 1.00 76.75 78 ALA A C 1
ATOM 643 O O . ALA A 1 78 ? -10.612 7.852 10.635 1.00 76.75 78 ALA A O 1
ATOM 644 N N . PHE A 1 79 ? -10.562 5.750 11.401 1.00 80.75 79 PHE A N 1
ATOM 645 C CA . PHE A 1 79 ? -11.735 5.305 10.650 1.00 80.75 79 PHE A CA 1
ATOM 646 C C . PHE A 1 79 ? -12.980 6.126 11.005 1.00 80.75 79 PHE A C 1
ATOM 648 O O . PHE A 1 79 ? -13.626 6.648 10.110 1.00 80.75 79 PHE A O 1
ATOM 655 N N . LEU A 1 80 ? -13.244 6.329 12.301 1.00 81.25 80 LEU A N 1
ATOM 656 C CA . LEU A 1 80 ? -14.350 7.170 12.776 1.00 81.25 80 LEU A CA 1
ATOM 657 C C . LEU A 1 80 ? -14.198 8.652 12.402 1.00 81.25 80 LEU A C 1
ATOM 659 O O . LEU A 1 80 ? -15.185 9.362 12.304 1.00 81.25 80 LEU A O 1
ATOM 663 N N . MET A 1 81 ? -12.968 9.142 12.240 1.00 77.94 81 MET A N 1
ATOM 664 C CA . MET A 1 81 ? -12.715 10.527 11.838 1.00 77.94 81 MET A CA 1
ATOM 665 C C . MET A 1 81 ? -12.972 10.758 10.342 1.00 77.94 81 MET A C 1
ATOM 667 O O . MET A 1 81 ? -13.245 11.888 9.943 1.00 77.94 81 MET A O 1
ATOM 671 N N . PHE A 1 82 ? -12.830 9.715 9.521 1.00 79.00 82 PHE A N 1
ATOM 672 C CA . PHE A 1 82 ? -12.908 9.811 8.062 1.00 79.00 82 PHE A CA 1
ATOM 673 C C . PHE A 1 82 ? -14.211 9.273 7.462 1.00 79.00 82 PHE A C 1
ATOM 675 O O . PHE A 1 82 ? -14.510 9.633 6.329 1.00 79.00 82 PHE A O 1
ATOM 682 N N . ASP A 1 83 ? -14.956 8.450 8.199 1.00 85.88 83 ASP A N 1
ATOM 683 C CA . ASP A 1 83 ? -16.340 8.065 7.903 1.00 85.88 83 ASP A CA 1
ATOM 684 C C . ASP A 1 83 ? -17.255 9.266 8.199 1.00 85.88 83 ASP A C 1
ATOM 686 O O . ASP A 1 83 ? -17.633 9.520 9.344 1.00 85.88 83 ASP A O 1
ATOM 690 N N . GLY A 1 84 ? -17.492 10.096 7.182 1.00 82.62 84 GLY A N 1
ATOM 691 C CA . GLY A 1 84 ? -18.168 11.384 7.330 1.00 82.62 84 GLY A CA 1
ATOM 692 C C . GLY A 1 84 ? -19.688 11.265 7.401 1.00 82.62 84 GLY A C 1
ATOM 693 O O . GLY A 1 84 ? -20.347 12.180 7.900 1.00 82.62 84 GLY A O 1
ATOM 694 N N . ASP A 1 85 ? -20.239 10.158 6.903 1.00 84.62 85 ASP A N 1
ATOM 695 C CA . ASP A 1 85 ? -21.670 9.860 6.908 1.00 84.62 85 ASP A CA 1
ATOM 696 C C . ASP A 1 85 ? -22.083 8.799 7.950 1.00 84.62 85 ASP A C 1
ATOM 698 O O . ASP A 1 85 ? -23.268 8.469 8.039 1.00 84.62 85 ASP A O 1
ATOM 702 N N . ASP A 1 86 ? -21.133 8.327 8.769 1.00 84.69 86 ASP A N 1
ATOM 703 C CA . ASP A 1 86 ? -21.307 7.350 9.859 1.00 84.69 86 ASP A CA 1
ATOM 704 C C . ASP A 1 86 ? -21.944 6.031 9.381 1.00 84.69 86 ASP A C 1
ATOM 706 O O . ASP A 1 86 ? -22.712 5.368 10.088 1.00 84.69 86 ASP A O 1
ATOM 710 N N . ASN A 1 87 ? -21.655 5.635 8.136 1.00 89.75 87 ASN A N 1
ATOM 711 C CA . ASN A 1 87 ? -22.222 4.430 7.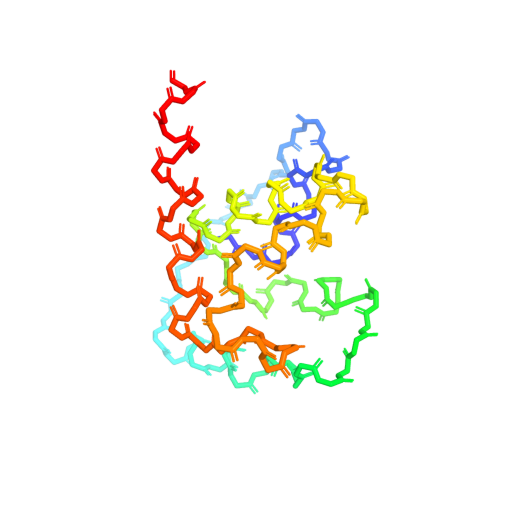529 1.00 89.75 87 ASN A CA 1
ATOM 712 C C . ASN A 1 87 ? -21.407 3.154 7.849 1.00 89.75 87 ASN A C 1
ATOM 714 O O . ASN A 1 87 ? -21.790 2.035 7.466 1.00 89.75 87 ASN A O 1
ATOM 718 N N . GLY A 1 88 ? -20.284 3.306 8.556 1.00 83.69 88 GLY A N 1
ATOM 719 C CA . GLY A 1 88 ? -19.362 2.244 8.939 1.00 83.69 88 GLY A CA 1
ATOM 720 C C . GLY A 1 88 ? -18.411 1.813 7.820 1.00 83.69 88 GLY A C 1
ATOM 721 O O . GLY A 1 88 ? -17.844 0.714 7.898 1.00 83.69 88 GLY A O 1
ATOM 722 N N . LYS A 1 89 ? -18.261 2.604 6.751 1.00 85.75 89 LYS A N 1
ATOM 723 C CA . LYS A 1 89 ? -17.421 2.333 5.573 1.00 85.75 89 LYS A CA 1
ATOM 724 C C . LYS A 1 89 ? -16.805 3.632 5.075 1.00 85.75 89 LYS A C 1
ATOM 726 O O . LYS A 1 89 ? -17.413 4.678 5.147 1.00 85.75 89 LYS A O 1
ATOM 731 N N . ILE A 1 90 ? -15.616 3.513 4.490 1.00 85.00 90 ILE A N 1
ATOM 732 C CA . ILE A 1 90 ? -14.956 4.624 3.807 1.00 85.00 90 ILE A CA 1
ATOM 733 C C . ILE A 1 90 ? -15.195 4.461 2.310 1.00 85.00 90 ILE A C 1
ATOM 735 O O . ILE A 1 90 ? -14.774 3.461 1.711 1.00 85.00 90 ILE A O 1
ATOM 739 N N . ASP A 1 91 ? -15.878 5.424 1.707 1.00 86.56 91 ASP A N 1
ATOM 740 C CA . ASP A 1 91 ? -16.082 5.484 0.270 1.00 86.56 91 ASP A CA 1
ATOM 741 C C . ASP A 1 91 ? -14.842 6.024 -0.470 1.00 86.56 91 ASP A C 1
ATOM 743 O O . ASP A 1 91 ? -13.805 6.367 0.103 1.00 86.56 91 ASP A O 1
ATOM 747 N N . LYS A 1 92 ? -14.911 6.071 -1.804 1.00 84.69 92 LYS A N 1
ATOM 748 C CA . LYS A 1 92 ? -13.783 6.536 -2.619 1.00 84.69 92 LYS A CA 1
ATOM 749 C C . LYS A 1 92 ? -13.421 8.002 -2.338 1.00 84.69 92 LYS A C 1
ATOM 751 O O . LYS A 1 92 ? -12.241 8.341 -2.380 1.00 84.69 92 LYS A O 1
ATOM 756 N N . ASN A 1 93 ? -14.405 8.869 -2.133 1.00 84.69 93 ASN A N 1
ATOM 757 C CA . ASN A 1 93 ? -14.188 10.297 -1.923 1.00 84.69 93 ASN A CA 1
ATOM 758 C C . ASN A 1 93 ? -13.589 10.550 -0.539 1.00 84.69 93 ASN A C 1
ATOM 760 O O . ASN A 1 93 ? -12.608 11.283 -0.427 1.00 84.69 93 ASN A O 1
ATOM 764 N N . GLU A 1 94 ? -14.114 9.883 0.485 1.00 84.75 94 GLU A N 1
ATOM 765 C CA . GLU A 1 94 ? -13.584 9.915 1.848 1.00 84.75 94 GLU A CA 1
ATOM 766 C C . GLU A 1 94 ? -12.142 9.407 1.882 1.00 84.75 94 GLU A C 1
ATOM 768 O O . GLU A 1 94 ? -11.256 10.066 2.428 1.00 84.75 94 GLU A O 1
ATOM 773 N N . PHE A 1 95 ? -11.857 8.298 1.189 1.00 81.69 95 PHE A N 1
ATOM 774 C CA . PHE A 1 95 ? -10.497 7.780 1.048 1.00 81.69 95 PHE A CA 1
ATOM 775 C C . PHE A 1 95 ? -9.547 8.786 0.380 1.00 81.69 95 PHE A C 1
ATOM 7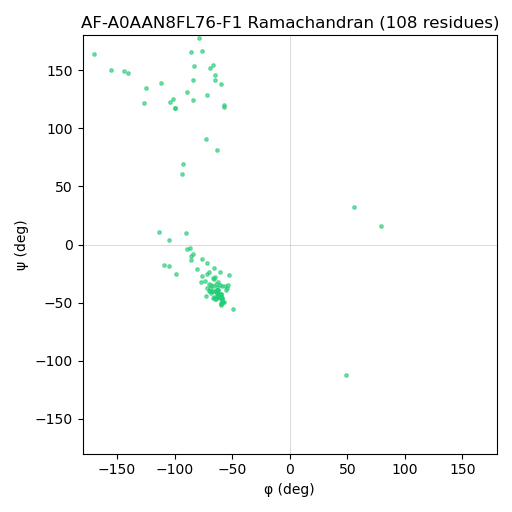77 O O . PHE A 1 95 ? -8.413 8.965 0.827 1.00 81.69 95 PHE A O 1
ATOM 784 N N . LEU A 1 96 ? -9.994 9.474 -0.675 1.00 79.94 96 LEU A N 1
ATOM 785 C CA . LEU A 1 96 ? -9.183 10.495 -1.342 1.00 79.94 96 LEU A CA 1
ATOM 786 C C . LEU A 1 96 ? -8.861 11.670 -0.412 1.00 79.94 96 LEU A C 1
ATOM 788 O O . LEU A 1 96 ? -7.727 12.153 -0.425 1.00 79.94 96 LEU A O 1
ATOM 792 N N . LEU A 1 97 ? -9.815 12.095 0.420 1.00 80.00 97 LEU A N 1
ATOM 793 C CA . LEU A 1 97 ? -9.578 13.117 1.440 1.00 80.00 97 LEU A CA 1
ATOM 794 C C . LEU A 1 97 ? -8.538 12.650 2.464 1.00 80.00 97 LEU A C 1
ATOM 796 O O . LEU A 1 97 ? -7.626 13.416 2.776 1.00 80.00 97 LEU A O 1
ATOM 800 N N . VAL A 1 98 ? -8.603 11.390 2.914 1.00 74.81 98 VAL A N 1
ATOM 801 C CA . VAL A 1 98 ? -7.582 10.801 3.799 1.00 74.81 98 VAL A CA 1
ATOM 802 C C . VAL A 1 98 ? -6.204 10.875 3.155 1.00 74.81 98 VAL A C 1
ATOM 804 O O . VAL A 1 98 ? -5.256 11.334 3.788 1.00 74.81 98 VAL A O 1
ATOM 807 N N . CYS A 1 99 ? -6.077 10.452 1.895 1.00 71.00 99 CYS A N 1
ATOM 808 C CA . CYS A 1 99 ? -4.801 10.495 1.188 1.00 71.00 99 CYS A CA 1
ATOM 809 C C . CYS A 1 99 ? -4.248 11.920 1.111 1.00 71.00 99 CYS A C 1
ATOM 811 O O . CYS A 1 99 ? -3.076 12.124 1.417 1.00 71.00 99 CYS A O 1
ATOM 813 N N . ILE A 1 100 ? -5.076 12.908 0.761 1.00 74.75 100 ILE A N 1
ATOM 814 C CA . ILE A 1 100 ? -4.661 14.318 0.701 1.00 74.75 100 ILE A CA 1
ATOM 815 C C . ILE A 1 100 ? -4.184 14.800 2.077 1.00 74.75 100 ILE A C 1
ATOM 817 O O . ILE A 1 100 ? -3.120 15.408 2.177 1.00 74.75 100 ILE A O 1
ATOM 821 N N . LEU A 1 101 ? -4.939 14.497 3.133 1.00 69.88 101 LEU A N 1
ATOM 822 C CA . LEU A 1 101 ? -4.678 14.980 4.487 1.00 69.88 101 LEU A CA 1
ATOM 823 C C . LEU A 1 101 ? -3.443 14.307 5.112 1.00 69.88 101 LEU A C 1
ATOM 825 O O . LEU A 1 101 ? -2.640 14.957 5.775 1.00 69.88 101 LEU A O 1
ATOM 829 N N . VAL A 1 102 ? -3.231 13.016 4.850 1.00 68.69 102 VAL A N 1
ATOM 830 C CA . VAL A 1 102 ? -2.017 12.300 5.272 1.00 68.69 102 VAL A CA 1
ATOM 831 C C . VAL A 1 102 ? -0.787 12.849 4.553 1.00 68.69 102 VAL A C 1
ATOM 833 O O . VAL A 1 102 ? 0.246 13.025 5.194 1.00 68.69 102 VAL A O 1
ATOM 836 N N . ILE A 1 103 ? -0.881 13.167 3.259 1.00 64.94 103 ILE A N 1
ATOM 837 C CA . ILE A 1 103 ? 0.232 13.765 2.506 1.00 64.94 103 ILE A CA 1
ATOM 838 C C . ILE A 1 103 ? 0.584 15.146 3.073 1.00 64.94 103 ILE A C 1
ATOM 840 O O . ILE A 1 103 ? 1.755 15.409 3.335 1.00 64.94 103 ILE A O 1
ATOM 844 N N . THR A 1 104 ? -0.405 16.012 3.317 1.00 60.47 104 THR A N 1
ATOM 845 C CA . THR A 1 104 ? -0.152 17.359 3.853 1.00 60.47 104 THR A CA 1
ATOM 846 C C . THR A 1 104 ? 0.378 17.332 5.283 1.00 60.47 104 THR A C 1
ATOM 848 O O . THR A 1 104 ? 1.310 18.072 5.586 1.00 60.47 104 THR A O 1
ATOM 851 N N . LEU A 1 105 ? -0.141 16.455 6.149 1.00 59.81 105 LEU A N 1
ATOM 852 C CA . LEU A 1 105 ? 0.359 16.303 7.520 1.00 59.81 105 LEU A CA 1
ATOM 853 C C . LEU A 1 105 ? 1.761 15.686 7.575 1.00 59.81 105 LEU A C 1
ATOM 855 O O . LEU A 1 105 ? 2.575 16.101 8.395 1.00 59.81 105 LEU A O 1
ATOM 859 N N . SER A 1 106 ? 2.063 14.722 6.702 1.00 57.81 106 SER A N 1
ATOM 860 C CA . SER A 1 106 ? 3.394 14.100 6.645 1.00 57.81 106 SER A CA 1
ATOM 861 C C . SER A 1 106 ? 4.447 15.073 6.108 1.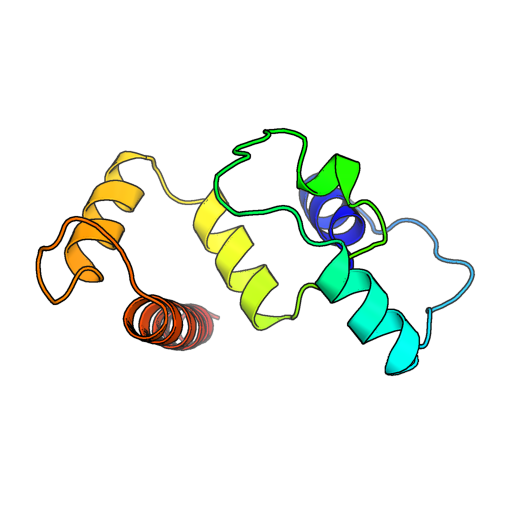00 57.81 106 SER A C 1
ATOM 863 O O . SER A 1 106 ? 5.578 15.062 6.579 1.00 57.81 106 SER A O 1
ATOM 865 N N . CYS A 1 107 ? 4.068 15.957 5.178 1.00 49.56 107 CYS A N 1
ATOM 866 C CA . CYS A 1 107 ? 4.915 17.060 4.721 1.00 49.56 10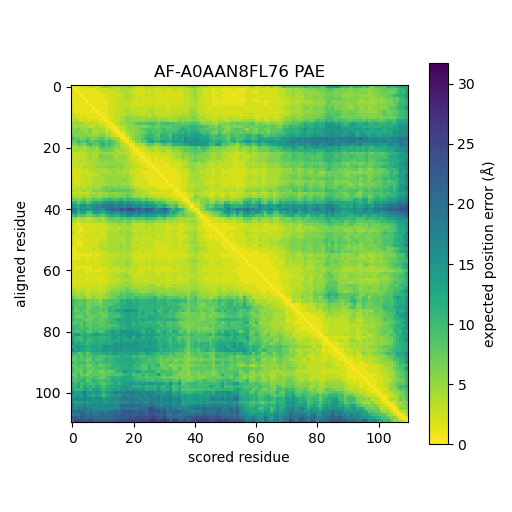7 CYS A CA 1
ATOM 867 C C . CYS A 1 107 ? 5.077 18.190 5.750 1.00 49.56 107 CYS A C 1
ATOM 869 O O . CYS A 1 107 ? 5.972 19.004 5.578 1.00 49.56 107 CYS A O 1
ATOM 871 N N . LEU A 1 108 ? 4.235 18.273 6.788 1.00 45.94 108 LEU A N 1
ATOM 872 C CA . LEU A 1 108 ? 4.357 19.297 7.836 1.00 45.94 108 LEU A CA 1
ATOM 873 C C . LEU A 1 108 ? 5.323 18.901 8.967 1.00 45.94 108 LEU A C 1
ATOM 875 O O . LEU A 1 108 ? 5.681 19.745 9.785 1.00 45.94 108 LEU A O 1
ATOM 879 N N . HIS A 1 109 ? 5.711 17.625 9.037 1.00 44.53 109 HIS A N 1
ATOM 880 C CA . HIS A 1 109 ? 6.600 17.072 10.066 1.00 44.53 109 HIS A CA 1
ATOM 881 C C . HIS A 1 109 ? 7.961 16.591 9.523 1.00 44.53 109 HIS A C 1
ATOM 883 O O . HIS A 1 109 ? 8.717 15.961 10.264 1.00 44.53 109 HIS A O 1
ATOM 889 N N . LEU A 1 110 ? 8.277 16.916 8.265 1.00 40.94 110 LEU A N 1
ATOM 890 C CA . LEU A 1 110 ? 9.597 16.805 7.631 1.00 40.94 110 LEU A CA 1
ATOM 891 C C . LEU A 1 110 ? 10.104 18.208 7.291 1.00 40.94 110 LEU A C 1
ATOM 893 O O . LEU A 1 110 ? 11.319 18.438 7.468 1.00 40.94 110 LEU A O 1
#

Organism: Trichostrongylus colubriformis (NCBI:txid6319)

Secondary structure (DSSP, 8-state):
--HHHHHHHHH-SSPPPPS-PPPPPHHHHHHHHHHPPPTT---TTHHHHHTTS----HHHHHHHHHHHHS-HHHHHHHHHHH-SS-SSS--HHHHHHHHHHHHHHHHT--

InterPro domains:
  IPR002048 EF-hand domain [PS50222] (70-105)
  IPR011992 EF-hand domain pair [SSF47473] (24-102)
  IPR018247 EF-Hand 1, calcium-binding site [PS00018] (83-95)
  IPR039800 Calcium uptake protein 1/2/3 [PTHR12294] (1-99)

Radius of gyration: 15.96 Å; Cα contacts (8 Å, |Δi|>4): 62; chains: 1; bounding box: 43×32×41 Å

Foldseek 3Di:
DALQQLVCVVPPPDDDDDPDDDDDDPVLQVVLVVPQDDPVPPDPCNSVVCNRSDDDDPLNSLVVVVVVPDDPVVVVVVQVVLPPVPPSDHDPVSVVVVSVVSVVVVVVVD

Mean predicted aligned error: 7.3 Å